Protein AF-A0A2M6WVH2-F1 (afdb_monomer_lite)

Sequence (152 aa):
MTQTLSILLSVHIIIGVIGIIASYATLLWLFKKNISVRLLKISSITAFVAYITAWITGGYYYVVYYGSNVKPIIKDGPNPWAHSIIMETKEHIFLFLPLLAFVILLTVWFKGNNLQENRPLRNALALVVLITLIISVFMALGGVIISGSARL

Foldseek 3Di:
DDPVLVVLVVLLLVLLVQLLVLLVQLLVLLPDLDHDLVSNLVSLVSNLVSLVSSCVSVVVSCVPPCPPPQLVLLCVFPHNVLCVPLVVVCVVLSVCLNVLSVVLNVCSVPCVVVSNVDVVSSVVSSVSSVVSSVSSVSNNVSVVVSVVSSVD

Radius of gyration: 17.39 Å; chains: 1; bounding box: 43×27×48 Å

Secondary structure (DSSP, 8-state):
--HHHHHHHHHHHHHHHHHHHHHHHHHHHHHSSS--HHHHHHHHHHHHHHHHHHHHHHHHHIIIIIIIIIHHHHHHSS-THIIIIIIHHHHHHTTHHHHHHHHHHHHHHHHGGGTTT-HHHHHHHHHHHHHHHHHHHHHHHHHHHHHHHTT-

Structure (mmCIF, N/CA/C/O backbone):
data_AF-A0A2M6WVH2-F1
#
_entry.id   AF-A0A2M6WVH2-F1
#
loop_
_atom_site.group_PDB
_atom_site.id
_atom_site.type_symbol
_atom_site.label_atom_id
_atom_site.label_alt_id
_atom_site.label_comp_id
_atom_site.label_asym_id
_atom_site.label_entity_id
_atom_site.label_seq_id
_atom_site.pdbx_PDB_ins_code
_atom_site.Cartn_x
_atom_site.Cartn_y
_atom_site.Cartn_z
_atom_site.occupancy
_atom_site.B_iso_or_equiv
_atom_site.auth_seq_id
_atom_site.auth_comp_id
_atom_site.auth_asym_id
_atom_site.auth_atom_id
_atom_site.pdbx_PDB_model_num
ATOM 1 N N . MET A 1 1 ? 12.074 5.940 -22.224 1.00 82.88 1 MET A N 1
ATOM 2 C CA . MET A 1 1 ? 10.867 6.210 -21.406 1.00 82.88 1 MET A CA 1
ATOM 3 C C . MET A 1 1 ? 10.341 7.606 -21.719 1.00 82.88 1 MET A C 1
ATOM 5 O O . MET A 1 1 ? 11.143 8.530 -21.754 1.00 82.88 1 MET A O 1
ATOM 9 N N . THR A 1 2 ? 9.040 7.769 -21.983 1.00 91.81 2 THR A N 1
ATOM 10 C CA . THR A 1 2 ? 8.435 9.099 -22.206 1.00 91.81 2 THR A CA 1
ATOM 11 C C . THR A 1 2 ? 8.327 9.876 -20.891 1.00 91.81 2 THR A C 1
ATOM 13 O O . THR A 1 2 ? 8.262 9.270 -19.822 1.00 91.81 2 THR A O 1
ATOM 16 N N . GLN A 1 3 ? 8.260 11.211 -20.951 1.00 93.75 3 GLN A N 1
ATOM 17 C CA . GLN A 1 3 ? 8.114 12.056 -19.756 1.00 93.75 3 GLN A CA 1
ATOM 18 C C . GLN A 1 3 ? 6.885 11.668 -18.918 1.00 93.75 3 GLN A C 1
ATOM 20 O O . GLN A 1 3 ? 6.978 11.566 -17.697 1.00 93.75 3 GLN A O 1
ATOM 25 N N . THR A 1 4 ? 5.755 11.377 -19.568 1.00 93.00 4 THR A N 1
ATOM 26 C CA . THR A 1 4 ? 4.524 10.937 -18.899 1.00 93.00 4 THR A CA 1
ATOM 27 C C . THR A 1 4 ? 4.725 9.639 -18.121 1.00 93.00 4 THR A C 1
ATOM 29 O O . THR A 1 4 ? 4.306 9.550 -16.971 1.00 93.00 4 THR A O 1
ATOM 32 N N . LEU A 1 5 ? 5.401 8.643 -18.705 1.00 93.19 5 LEU A N 1
ATOM 33 C CA . LEU A 1 5 ? 5.690 7.379 -18.019 1.00 93.19 5 LEU A CA 1
ATOM 34 C C . LEU A 1 5 ? 6.601 7.586 -16.805 1.00 93.19 5 LEU A C 1
ATOM 36 O O . LEU A 1 5 ? 6.361 6.978 -15.765 1.00 93.19 5 LEU A O 1
ATOM 40 N N . SER A 1 6 ? 7.595 8.472 -16.910 1.00 93.50 6 SER A N 1
ATOM 41 C CA . SER A 1 6 ? 8.452 8.841 -15.779 1.00 93.50 6 SER A CA 1
ATOM 42 C C . SER A 1 6 ? 7.641 9.444 -14.635 1.00 93.50 6 SER A C 1
ATOM 44 O O . SER A 1 6 ? 7.801 9.036 -13.489 1.00 93.50 6 SER A O 1
ATOM 46 N N . ILE A 1 7 ? 6.737 10.379 -14.948 1.00 95.00 7 ILE A N 1
ATOM 47 C CA . ILE A 1 7 ? 5.871 11.025 -13.955 1.00 95.00 7 ILE A CA 1
ATOM 48 C C . ILE A 1 7 ? 4.955 9.994 -13.294 1.00 95.00 7 ILE A C 1
ATOM 50 O O . ILE A 1 7 ? 4.867 9.961 -12.071 1.00 95.00 7 ILE A O 1
ATOM 54 N N . LEU A 1 8 ? 4.309 9.123 -14.075 1.00 94.62 8 LEU A N 1
ATOM 55 C CA . LEU A 1 8 ? 3.435 8.074 -13.540 1.00 94.62 8 LEU A CA 1
ATOM 56 C C . LEU A 1 8 ? 4.195 7.101 -12.633 1.00 94.62 8 LEU A C 1
ATOM 58 O O . LEU A 1 8 ? 3.679 6.724 -11.584 1.00 94.62 8 LEU A O 1
ATOM 62 N N . LEU A 1 9 ? 5.430 6.742 -12.990 1.00 94.75 9 LEU A N 1
ATOM 63 C CA . LEU A 1 9 ? 6.287 5.915 -12.145 1.00 94.75 9 LEU A CA 1
ATOM 64 C C . LEU A 1 9 ? 6.673 6.637 -10.844 1.00 94.75 9 LEU A C 1
ATOM 66 O O . LEU A 1 9 ? 6.630 6.038 -9.772 1.00 94.75 9 LEU A O 1
ATOM 70 N N . SER A 1 10 ? 7.012 7.927 -10.902 1.00 96.00 10 SER A N 1
ATOM 71 C CA . SER A 1 10 ? 7.280 8.723 -9.699 1.00 96.00 10 SER A CA 1
ATOM 72 C C . SER A 1 10 ? 6.048 8.822 -8.798 1.00 96.00 10 SER A C 1
ATOM 74 O O . SER A 1 10 ? 6.164 8.630 -7.588 1.00 96.00 10 SER A O 1
ATOM 76 N N . VAL A 1 11 ? 4.867 9.055 -9.381 1.00 96.75 11 VAL A N 1
ATOM 77 C CA . VAL A 1 11 ? 3.588 9.059 -8.659 1.00 96.75 11 VAL A CA 1
ATOM 78 C C . VAL A 1 11 ? 3.355 7.706 -7.996 1.00 96.75 11 VAL A C 1
ATOM 80 O O . VAL A 1 11 ? 3.101 7.686 -6.798 1.00 96.75 11 VAL A O 1
ATOM 83 N N . HIS A 1 12 ? 3.513 6.596 -8.724 1.00 96.50 12 HIS A N 1
ATOM 84 C CA . HIS A 1 12 ? 3.384 5.236 -8.193 1.00 96.50 12 HIS A CA 1
ATOM 85 C C . HIS A 1 12 ? 4.233 5.023 -6.931 1.00 96.50 12 HIS A C 1
ATOM 87 O O . HIS A 1 12 ? 3.731 4.539 -5.916 1.00 96.50 12 HIS A O 1
ATOM 93 N N . ILE A 1 13 ? 5.509 5.417 -6.978 1.00 96.62 13 ILE A N 1
ATOM 94 C CA . ILE A 1 13 ? 6.448 5.224 -5.868 1.00 96.62 13 ILE A CA 1
ATOM 95 C C . ILE A 1 13 ? 6.059 6.100 -4.673 1.00 96.62 13 ILE A C 1
ATOM 97 O O . ILE A 1 13 ? 5.892 5.593 -3.564 1.00 96.62 13 ILE A O 1
ATOM 101 N N . ILE A 1 14 ? 5.890 7.407 -4.890 1.00 98.06 14 ILE A N 1
ATOM 102 C CA . ILE A 1 14 ? 5.611 8.365 -3.811 1.00 98.06 14 ILE A CA 1
ATOM 103 C C . ILE A 1 14 ? 4.267 8.045 -3.151 1.00 98.06 14 ILE A C 1
ATOM 105 O O . ILE A 1 14 ? 4.177 7.980 -1.924 1.00 98.06 14 ILE A O 1
ATOM 109 N N . ILE A 1 15 ? 3.228 7.791 -3.950 1.00 98.00 15 ILE A N 1
ATOM 110 C CA . ILE A 1 15 ? 1.898 7.486 -3.426 1.00 98.00 15 ILE A CA 1
ATOM 111 C C . ILE A 1 15 ? 1.868 6.115 -2.740 1.00 98.00 15 ILE A C 1
ATOM 113 O O . ILE A 1 15 ? 1.214 5.965 -1.712 1.00 98.00 15 ILE A O 1
ATOM 117 N N . GLY A 1 16 ? 2.648 5.139 -3.215 1.00 97.88 16 GLY A N 1
ATOM 118 C CA . GLY A 1 16 ? 2.830 3.859 -2.532 1.00 97.88 16 GLY A CA 1
ATOM 119 C C . GLY A 1 16 ? 3.411 4.028 -1.124 1.00 97.88 16 GLY A C 1
ATOM 120 O O . GLY A 1 16 ? 2.889 3.449 -0.170 1.00 97.88 16 GLY A O 1
ATOM 121 N N . VAL A 1 17 ? 4.430 4.881 -0.968 1.00 98.44 17 VAL A N 1
ATOM 122 C CA . VAL A 1 17 ? 5.017 5.211 0.344 1.00 98.44 17 VAL A CA 1
ATOM 123 C C . VAL A 1 17 ? 4.010 5.926 1.247 1.00 98.44 17 VAL A C 1
ATOM 125 O O . VAL A 1 17 ? 3.901 5.586 2.426 1.00 98.44 17 VAL A O 1
ATOM 128 N N . ILE A 1 18 ? 3.215 6.855 0.707 1.00 98.69 18 ILE A N 1
ATOM 129 C CA . ILE A 1 18 ? 2.114 7.490 1.451 1.00 98.69 18 ILE A CA 1
ATOM 130 C C . ILE A 1 18 ? 1.121 6.432 1.955 1.00 98.69 18 ILE A C 1
ATOM 132 O O . ILE A 1 18 ? 0.712 6.481 3.115 1.00 98.69 18 ILE A O 1
ATOM 136 N N . GLY A 1 19 ? 0.787 5.438 1.126 1.00 98.62 19 GLY A N 1
ATOM 137 C CA . GLY A 1 19 ? -0.057 4.308 1.516 1.00 98.62 19 GLY A CA 1
ATOM 138 C C . GLY A 1 19 ? 0.521 3.512 2.689 1.00 98.62 19 GLY A C 1
ATOM 139 O O . GLY A 1 19 ? -0.193 3.242 3.653 1.00 98.62 19 GLY A O 1
ATOM 140 N N . ILE A 1 20 ? 1.824 3.205 2.662 1.00 98.75 20 ILE A N 1
ATOM 141 C CA . ILE A 1 20 ? 2.534 2.523 3.762 1.00 98.75 20 ILE A CA 1
ATOM 142 C C . ILE A 1 20 ? 2.431 3.331 5.063 1.00 98.75 20 ILE A C 1
ATOM 144 O O . ILE A 1 20 ? 2.045 2.788 6.100 1.00 98.75 20 ILE A O 1
ATOM 148 N N . ILE A 1 21 ? 2.730 4.633 5.010 1.00 98.81 21 ILE A N 1
ATOM 149 C CA . ILE A 1 21 ? 2.673 5.524 6.180 1.00 98.81 21 ILE A CA 1
ATOM 150 C C . ILE A 1 21 ? 1.247 5.587 6.741 1.00 98.81 21 ILE A C 1
ATOM 152 O O . ILE A 1 21 ? 1.050 5.513 7.954 1.00 98.81 21 ILE A O 1
ATOM 156 N N . ALA A 1 22 ? 0.242 5.683 5.873 1.00 98.75 22 ALA A N 1
ATOM 157 C CA . ALA A 1 22 ? -1.159 5.735 6.270 1.00 98.75 22 ALA A CA 1
ATOM 158 C C . ALA A 1 22 ? -1.657 4.407 6.877 1.00 98.75 22 ALA A C 1
ATOM 160 O O . ALA A 1 22 ? -2.373 4.420 7.882 1.00 98.75 22 ALA A O 1
ATOM 161 N N . SER A 1 23 ? -1.239 3.259 6.338 1.00 98.62 23 SER A N 1
ATOM 162 C CA . SER A 1 23 ? -1.520 1.936 6.918 1.00 98.62 23 SER A CA 1
ATOM 163 C C . SER A 1 23 ? -0.866 1.766 8.284 1.00 98.62 23 SER A C 1
ATOM 165 O O . SER A 1 23 ? -1.511 1.312 9.230 1.00 98.62 23 SER A O 1
ATOM 167 N N . TYR A 1 24 ? 0.386 2.204 8.425 1.00 98.69 24 TYR A N 1
ATOM 168 C CA . TYR A 1 24 ? 1.073 2.225 9.711 1.00 98.69 24 TYR A CA 1
ATOM 169 C C . TYR A 1 24 ? 0.354 3.128 10.722 1.00 98.69 24 TYR A C 1
ATOM 171 O O . TYR A 1 24 ? 0.093 2.710 11.849 1.00 98.69 24 TYR A O 1
ATOM 179 N N . ALA A 1 25 ? -0.062 4.330 10.314 1.00 98.56 25 ALA A N 1
ATOM 180 C CA . ALA A 1 25 ? -0.856 5.217 11.159 1.00 98.56 25 ALA A CA 1
ATOM 181 C C . ALA A 1 25 ? -2.185 4.567 11.580 1.00 98.56 25 ALA A C 1
ATOM 183 O O . ALA A 1 25 ? -2.548 4.632 12.754 1.00 98.56 25 ALA A O 1
ATOM 184 N N . THR A 1 26 ? -2.883 3.898 10.656 1.00 98.56 26 THR A N 1
ATOM 185 C CA . THR A 1 26 ? -4.120 3.151 10.946 1.00 98.56 26 THR A CA 1
ATOM 186 C C . THR A 1 26 ? -3.874 2.100 12.031 1.00 98.56 26 THR A C 1
ATOM 188 O O . THR A 1 26 ? -4.626 2.028 13.004 1.00 98.56 26 THR A O 1
ATOM 191 N N . LEU A 1 27 ? -2.783 1.337 11.914 1.00 98.44 27 LEU A N 1
ATOM 192 C CA . LEU A 1 27 ? -2.394 0.324 12.893 1.00 98.44 27 LEU A CA 1
ATOM 193 C C . LEU A 1 27 ? -2.120 0.937 14.273 1.00 98.44 27 LEU A C 1
ATOM 195 O O . LEU A 1 27 ? -2.629 0.449 15.282 1.00 98.44 27 LEU A O 1
ATOM 199 N N . LEU A 1 28 ? -1.374 2.044 14.324 1.00 98.12 28 LEU A N 1
ATOM 200 C CA . LEU A 1 28 ? -1.086 2.750 15.573 1.00 98.12 28 LEU A CA 1
ATOM 201 C C . LEU A 1 28 ? -2.361 3.231 16.271 1.00 98.12 28 LEU A C 1
ATOM 203 O O . LEU A 1 28 ? -2.477 3.105 17.490 1.00 98.12 28 LEU A O 1
ATOM 207 N N . TRP A 1 29 ? -3.330 3.765 15.523 1.00 97.75 29 TRP A N 1
ATOM 208 C CA . TRP A 1 29 ? -4.600 4.215 16.097 1.00 97.75 29 TRP A CA 1
ATOM 209 C C . TRP A 1 29 ? -5.424 3.068 16.689 1.00 97.75 29 TRP A C 1
ATOM 211 O O . TRP A 1 29 ? -6.092 3.286 17.699 1.00 97.75 29 TRP A O 1
ATOM 221 N N . LEU A 1 30 ? -5.346 1.859 16.122 1.00 97.25 30 LEU A N 1
ATOM 222 C CA . LEU A 1 30 ? -6.019 0.670 16.661 1.00 97.25 30 LEU A CA 1
ATOM 223 C C . LEU A 1 30 ? -5.402 0.176 17.977 1.00 97.25 30 LEU A C 1
ATOM 225 O O . LEU A 1 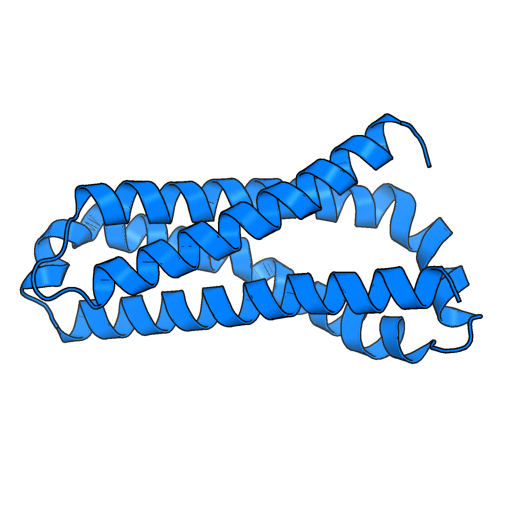30 ? -6.117 -0.395 18.800 1.00 97.25 30 LEU A O 1
ATOM 229 N N . PHE A 1 31 ? -4.107 0.416 18.205 1.00 96.00 31 PHE A N 1
ATOM 230 C CA . PHE A 1 31 ? -3.426 0.029 19.445 1.00 96.00 31 PHE A CA 1
ATOM 231 C C . PHE A 1 31 ? -3.538 1.059 20.575 1.00 96.00 31 PHE A C 1
ATOM 233 O O . PHE A 1 31 ? -3.192 0.754 21.719 1.00 96.00 31 PHE A O 1
ATOM 240 N N . LYS A 1 32 ? -4.045 2.269 20.309 1.00 95.12 32 LYS A N 1
ATOM 241 C CA . LYS A 1 32 ? -4.244 3.260 21.372 1.00 95.12 32 LYS A CA 1
ATOM 242 C C . LYS A 1 32 ? -5.350 2.835 22.338 1.00 95.12 32 LYS A C 1
ATOM 244 O O . LYS A 1 32 ? -6.381 2.298 21.941 1.00 95.12 32 LYS A O 1
ATOM 249 N N . LYS A 1 33 ? -5.159 3.166 23.624 1.00 91.38 33 LYS A N 1
ATOM 250 C CA . LYS A 1 33 ? -6.158 2.941 24.685 1.00 91.38 33 LYS A CA 1
ATOM 251 C C . LYS A 1 33 ? -7.494 3.617 24.365 1.00 91.38 33 LYS A C 1
ATOM 253 O O . LYS A 1 33 ? -8.532 2.998 24.559 1.00 91.38 33 LYS A O 1
ATOM 258 N N . ASN A 1 34 ? -7.444 4.854 23.872 1.00 92.81 34 ASN A N 1
ATOM 259 C CA . ASN A 1 34 ? -8.607 5.612 23.420 1.00 92.81 34 ASN A CA 1
ATOM 260 C C . ASN A 1 34 ? -8.515 5.778 21.905 1.00 92.81 34 ASN A C 1
ATOM 262 O O . ASN A 1 34 ? -7.651 6.504 21.402 1.00 92.81 34 ASN A O 1
ATOM 266 N N . ILE A 1 35 ? -9.383 5.078 21.184 1.00 93.06 35 ILE A N 1
ATOM 267 C CA . ILE A 1 35 ? -9.381 5.070 19.727 1.00 93.06 35 ILE A CA 1
ATOM 268 C C . ILE A 1 35 ? -10.019 6.357 19.205 1.00 93.06 35 ILE A C 1
ATOM 270 O O . ILE A 1 35 ? -11.171 6.671 19.496 1.00 93.06 35 ILE A O 1
ATOM 274 N N . SER A 1 36 ? -9.284 7.086 18.366 1.00 95.94 36 SER A N 1
ATOM 275 C CA . SER A 1 36 ? -9.842 8.214 17.621 1.00 95.94 36 SER A CA 1
ATOM 276 C C . SER A 1 36 ? -10.433 7.727 16.300 1.00 95.94 36 SER A C 1
ATOM 278 O O . SER A 1 36 ? -9.715 7.546 15.315 1.00 95.94 36 SER A O 1
ATOM 280 N N . VAL A 1 37 ? -11.756 7.539 16.261 1.00 95.69 37 VAL A N 1
ATOM 281 C CA . VAL A 1 37 ? -12.475 7.078 15.056 1.00 95.69 37 VAL A CA 1
ATOM 282 C C . VAL A 1 37 ? -12.252 8.022 13.872 1.00 95.69 37 VAL A C 1
ATOM 284 O O . VAL A 1 37 ? -12.074 7.570 12.744 1.00 95.69 37 VAL A O 1
ATOM 287 N N . ARG A 1 38 ? -12.191 9.338 14.115 1.00 97.31 38 ARG A N 1
ATOM 288 C CA . ARG A 1 38 ? -11.895 10.331 13.071 1.00 97.31 38 ARG A CA 1
ATOM 289 C C . ARG A 1 38 ? -10.530 10.084 12.430 1.00 97.31 38 ARG A C 1
ATOM 291 O O . ARG A 1 38 ? -10.425 10.087 11.208 1.00 97.31 38 ARG A O 1
ATOM 298 N N . LEU A 1 39 ? -9.493 9.865 13.238 1.00 97.88 39 LEU A N 1
ATOM 299 C CA . LEU A 1 39 ? -8.135 9.658 12.730 1.00 97.88 39 LEU A CA 1
ATOM 300 C C . LEU A 1 39 ? -7.975 8.281 12.080 1.00 97.88 39 LEU A C 1
ATOM 302 O O . LEU A 1 39 ? -7.280 8.179 11.072 1.00 97.88 39 LEU A O 1
ATOM 306 N N . LEU A 1 40 ? -8.686 7.256 12.564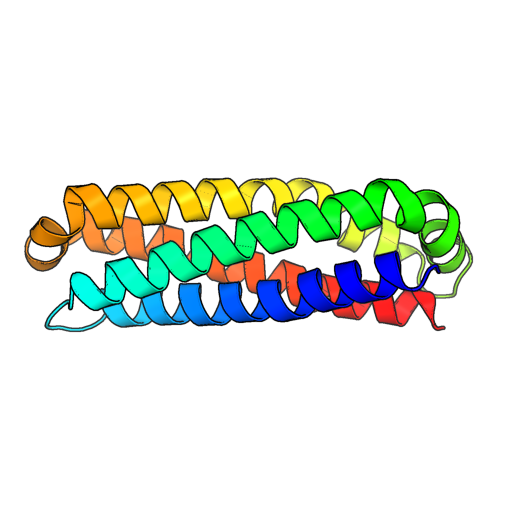 1.00 97.75 40 LEU A N 1
ATOM 307 C CA . LEU A 1 40 ? -8.805 5.975 11.862 1.00 97.75 40 LEU A CA 1
ATOM 308 C C . LEU A 1 40 ? -9.437 6.137 10.479 1.00 97.75 40 LEU A C 1
ATOM 310 O O . LEU A 1 40 ? -8.919 5.599 9.506 1.00 97.75 40 LEU A O 1
ATOM 314 N N . LYS A 1 41 ? -10.532 6.896 10.366 1.00 98.38 41 LYS A N 1
ATOM 315 C CA . LYS A 1 41 ? -11.185 7.160 9.076 1.00 98.38 41 LYS A CA 1
ATOM 316 C C . LYS A 1 41 ? -10.248 7.883 8.113 1.00 98.38 41 LYS A C 1
ATOM 318 O O . LYS A 1 41 ? -10.118 7.450 6.978 1.00 98.38 41 LYS A O 1
ATOM 323 N N . ILE A 1 42 ? -9.557 8.928 8.575 1.00 98.62 42 ILE A N 1
ATOM 324 C CA . ILE A 1 42 ? -8.607 9.696 7.752 1.00 98.62 42 ILE A CA 1
ATOM 325 C C . ILE A 1 42 ? -7.423 8.824 7.308 1.00 98.62 42 ILE A C 1
ATOM 327 O O . ILE A 1 42 ? -7.054 8.835 6.136 1.00 98.62 42 ILE A O 1
AT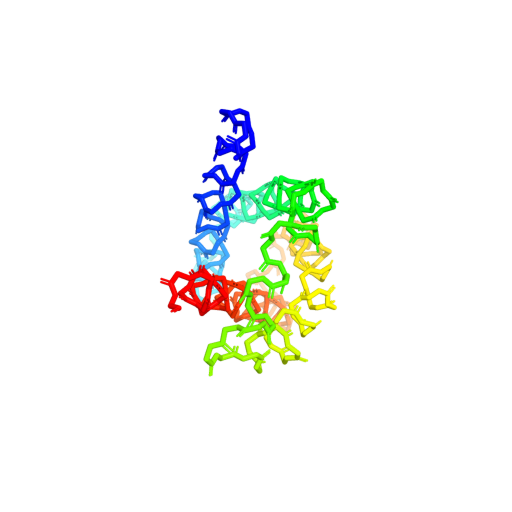OM 331 N N . SER A 1 43 ? -6.829 8.050 8.215 1.00 98.56 43 SER A N 1
ATOM 332 C CA . SER A 1 43 ? -5.687 7.192 7.872 1.00 98.56 43 SER A CA 1
ATOM 333 C C . SER A 1 43 ? -6.083 6.038 6.943 1.00 98.56 43 SER A C 1
ATOM 335 O O . SER A 1 43 ? -5.418 5.831 5.931 1.00 98.56 43 SER A O 1
ATOM 337 N N . SER A 1 44 ? -7.209 5.365 7.195 1.00 98.56 44 SER A N 1
ATOM 338 C CA . SER A 1 44 ? -7.695 4.274 6.334 1.00 98.56 44 SER A CA 1
ATOM 339 C C . SER A 1 44 ? -8.112 4.740 4.935 1.00 98.56 44 SER A C 1
ATOM 341 O O . SER A 1 44 ? -7.759 4.083 3.957 1.00 98.56 44 SER A O 1
ATOM 343 N N . ILE A 1 45 ? -8.795 5.888 4.798 1.00 98.69 45 ILE A N 1
ATOM 344 C CA . ILE A 1 45 ? -9.146 6.421 3.470 1.00 98.69 45 ILE A CA 1
ATOM 345 C C . ILE A 1 45 ? -7.904 6.872 2.701 1.00 98.69 45 ILE A C 1
ATOM 347 O O . ILE A 1 45 ? -7.805 6.617 1.504 1.00 98.69 45 ILE A O 1
ATOM 351 N N . THR A 1 46 ? -6.928 7.470 3.393 1.00 98.75 46 THR A N 1
ATOM 352 C CA . THR A 1 46 ? -5.649 7.857 2.782 1.00 98.75 46 THR A CA 1
ATOM 353 C C . THR A 1 46 ? -4.915 6.627 2.259 1.00 98.75 46 THR A C 1
ATOM 355 O O . THR A 1 46 ? -4.483 6.630 1.111 1.00 98.75 46 THR A O 1
ATOM 358 N N . ALA A 1 47 ? -4.830 5.556 3.057 1.00 98.69 47 ALA A N 1
ATOM 359 C CA . ALA A 1 47 ? -4.206 4.302 2.644 1.00 98.69 47 ALA A CA 1
ATOM 360 C C . ALA A 1 47 ? -4.904 3.696 1.417 1.00 98.69 47 ALA A C 1
ATOM 362 O O . ALA A 1 47 ? -4.242 3.346 0.443 1.00 98.69 47 ALA A O 1
ATOM 363 N N . PHE A 1 48 ? -6.239 3.628 1.425 1.00 98.75 48 PHE A N 1
ATOM 364 C CA . PHE A 1 48 ? -7.013 3.079 0.312 1.00 98.75 48 PHE A CA 1
ATOM 365 C C . PHE A 1 48 ? -6.811 3.860 -0.992 1.00 98.75 48 PHE A C 1
ATOM 367 O O . PHE A 1 48 ? -6.448 3.270 -2.010 1.00 98.75 48 PHE A O 1
ATOM 374 N N . VAL A 1 49 ? -6.989 5.185 -0.959 1.00 98.69 49 VAL A N 1
ATOM 375 C CA . VAL A 1 49 ? -6.810 6.041 -2.143 1.00 98.69 49 VAL A CA 1
ATOM 376 C C . VAL A 1 49 ? -5.375 5.953 -2.656 1.00 98.69 49 VAL A C 1
ATOM 378 O O . VAL A 1 49 ? -5.153 5.852 -3.865 1.00 98.69 49 VAL A O 1
ATOM 381 N N . ALA A 1 50 ? -4.400 5.936 -1.747 1.00 98.62 50 ALA A N 1
ATOM 382 C CA . ALA A 1 50 ? -2.997 5.828 -2.102 1.00 98.62 50 ALA A CA 1
ATOM 383 C C . ALA A 1 50 ? -2.674 4.496 -2.794 1.00 98.62 50 ALA A C 1
ATOM 385 O O . ALA A 1 50 ? -2.063 4.498 -3.862 1.00 98.62 50 ALA A O 1
ATOM 386 N N . TYR A 1 51 ? -3.131 3.365 -2.247 1.00 98.50 51 TYR A N 1
ATOM 387 C CA . TYR A 1 51 ? -2.892 2.056 -2.856 1.00 98.50 51 TYR A CA 1
ATOM 388 C C . TYR A 1 51 ? -3.630 1.865 -4.178 1.00 98.50 51 TYR A C 1
ATOM 390 O O . TYR A 1 51 ? -3.036 1.313 -5.096 1.00 98.50 51 TYR A O 1
ATOM 398 N N . ILE A 1 52 ? -4.866 2.354 -4.327 1.00 98.25 52 ILE A N 1
ATOM 399 C CA . ILE A 1 52 ? -5.568 2.345 -5.623 1.00 98.25 52 ILE A CA 1
ATOM 400 C C . ILE A 1 52 ? -4.787 3.160 -6.658 1.00 98.25 52 ILE A C 1
ATOM 402 O O . ILE A 1 52 ? -4.546 2.691 -7.768 1.00 98.25 52 ILE A O 1
ATOM 406 N N . THR A 1 53 ? -4.334 4.359 -6.289 1.00 98.06 53 THR A N 1
ATOM 407 C CA . THR A 1 53 ? -3.579 5.232 -7.198 1.00 98.06 53 THR A CA 1
ATOM 408 C C . THR A 1 53 ? -2.240 4.605 -7.586 1.00 98.06 53 THR A C 1
ATOM 410 O O . THR A 1 53 ? -1.879 4.598 -8.765 1.00 98.06 53 THR A O 1
ATOM 413 N N . ALA A 1 54 ? -1.518 4.022 -6.622 1.00 97.50 54 ALA A N 1
ATOM 414 C CA . ALA A 1 54 ? -0.289 3.278 -6.884 1.00 97.50 54 ALA A CA 1
ATOM 415 C C . ALA A 1 54 ? -0.561 2.077 -7.797 1.00 97.50 54 ALA A C 1
ATOM 417 O O . ALA A 1 54 ? 0.190 1.838 -8.737 1.00 97.50 54 ALA A O 1
ATOM 418 N N . TRP A 1 55 ? -1.638 1.338 -7.546 1.00 96.31 55 TRP A 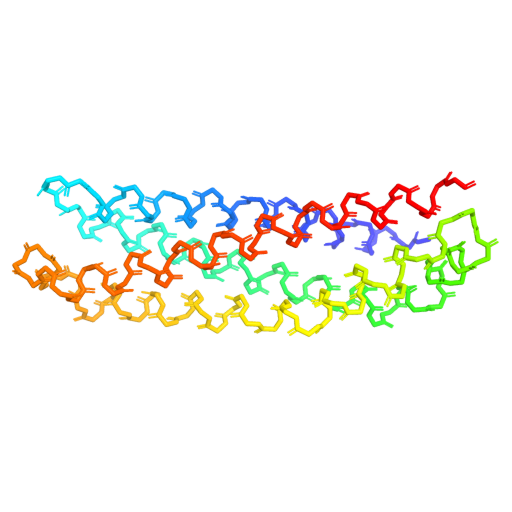N 1
ATOM 419 C CA . TRP A 1 55 ? -2.007 0.154 -8.313 1.00 96.31 55 TRP A CA 1
ATOM 420 C C . TRP A 1 55 ? -2.297 0.495 -9.778 1.00 96.31 55 TRP A C 1
ATOM 422 O O . TRP A 1 55 ? -1.728 -0.132 -10.668 1.00 96.31 55 TRP A O 1
ATOM 432 N N . ILE A 1 56 ? -3.082 1.545 -10.038 1.00 96.81 56 ILE A N 1
ATOM 433 C CA . ILE A 1 56 ? -3.404 1.995 -11.402 1.00 96.81 56 ILE A CA 1
ATOM 434 C C . ILE A 1 56 ? -2.147 2.486 -12.128 1.00 96.81 56 ILE A C 1
ATOM 436 O O . ILE A 1 56 ? -1.860 2.053 -13.243 1.00 96.81 56 ILE A O 1
ATOM 440 N N . THR A 1 57 ? -1.377 3.382 -11.505 1.00 96.69 57 THR A N 1
ATOM 441 C CA . THR A 1 57 ? -0.199 3.988 -12.154 1.00 96.69 57 THR A CA 1
ATOM 442 C C . THR A 1 57 ? 0.928 2.974 -12.373 1.00 96.69 57 THR A C 1
ATOM 444 O O . THR A 1 57 ? 1.541 2.957 -13.441 1.00 96.69 57 THR A O 1
ATOM 447 N N . GLY A 1 58 ? 1.150 2.075 -11.411 1.00 94.62 58 GLY A N 1
ATOM 448 C CA . GLY A 1 58 ? 2.109 0.975 -11.517 1.00 94.62 58 GLY A CA 1
ATOM 449 C C . GLY A 1 58 ? 1.686 -0.083 -12.532 1.00 94.62 58 GLY A C 1
ATOM 450 O O . GLY A 1 58 ? 2.507 -0.505 -13.342 1.00 94.62 58 GLY A O 1
ATOM 451 N N . GLY A 1 59 ? 0.406 -0.466 -12.544 1.00 93.88 59 GLY A N 1
ATOM 452 C CA . GLY A 1 59 ? -0.149 -1.408 -13.518 1.00 93.88 59 GLY A CA 1
ATOM 453 C C . GLY A 1 59 ? -0.062 -0.881 -14.950 1.00 93.88 59 GLY A C 1
ATOM 454 O O . GLY A 1 59 ? 0.368 -1.601 -15.848 1.00 93.88 59 GLY A O 1
ATOM 455 N N . TYR A 1 60 ? -0.367 0.401 -15.165 1.00 95.56 60 TYR A N 1
ATOM 456 C CA . TYR A 1 60 ? -0.200 1.034 -16.474 1.00 95.56 60 TYR A CA 1
ATOM 457 C C . TYR A 1 60 ? 1.265 1.024 -16.934 1.00 95.56 60 TYR A C 1
ATOM 459 O O . TYR A 1 60 ? 1.561 0.609 -18.054 1.00 95.56 60 TYR A O 1
ATOM 467 N N . TYR A 1 61 ? 2.197 1.422 -16.058 1.00 95.12 61 TYR A N 1
ATOM 468 C CA . TYR A 1 61 ? 3.632 1.353 -16.351 1.00 95.12 61 TYR A CA 1
ATOM 469 C C . TYR A 1 61 ? 4.083 -0.079 -16.678 1.00 95.12 61 TYR A C 1
ATOM 471 O O . TYR A 1 61 ? 4.866 -0.294 -17.609 1.00 95.12 61 TYR A O 1
ATOM 479 N N . TYR A 1 62 ? 3.567 -1.058 -15.932 1.00 93.44 62 TYR A N 1
ATOM 480 C CA . TYR A 1 62 ? 3.883 -2.466 -16.117 1.00 93.44 62 TYR A CA 1
ATOM 481 C C . TYR A 1 62 ? 3.486 -2.962 -17.515 1.00 93.44 62 TYR A C 1
ATOM 483 O O . TYR A 1 62 ? 4.319 -3.499 -18.246 1.00 93.44 62 TYR A O 1
ATOM 491 N N . VAL A 1 63 ? 2.236 -2.713 -17.912 1.00 94.38 63 VAL A N 1
ATOM 492 C CA . VAL A 1 63 ? 1.692 -3.164 -19.200 1.00 94.38 63 VAL A CA 1
ATOM 493 C C . VAL A 1 63 ? 2.360 -2.454 -20.378 1.00 94.38 63 VAL A C 1
ATOM 495 O O . VAL A 1 63 ? 2.689 -3.093 -21.373 1.00 94.38 63 VAL A O 1
ATOM 498 N N . VAL A 1 64 ? 2.576 -1.139 -20.280 1.00 95.38 64 VAL A N 1
ATOM 499 C CA . VAL A 1 64 ? 3.006 -0.322 -21.428 1.00 95.38 64 VAL A CA 1
ATOM 500 C C . VAL A 1 64 ? 4.522 -0.309 -21.623 1.00 95.38 64 VAL A C 1
ATOM 502 O O . VAL A 1 64 ? 4.990 -0.159 -22.750 1.00 95.38 64 VAL A O 1
ATOM 505 N N . TYR A 1 65 ? 5.310 -0.423 -20.550 1.00 94.50 65 TYR A N 1
ATOM 506 C CA . TYR A 1 65 ? 6.759 -0.216 -20.627 1.00 94.50 65 TYR A CA 1
ATOM 507 C C . TYR A 1 65 ? 7.579 -1.369 -20.057 1.00 94.50 65 TYR A C 1
ATOM 509 O O . TYR A 1 65 ? 8.567 -1.770 -20.677 1.00 94.50 65 TYR A O 1
ATOM 517 N N . TYR A 1 66 ? 7.202 -1.896 -18.890 1.00 94.12 66 TYR A N 1
ATOM 518 C CA . TYR A 1 66 ? 8.039 -2.844 -18.155 1.00 94.12 66 TYR A CA 1
ATOM 519 C C . TYR A 1 66 ? 8.329 -4.122 -18.955 1.00 94.12 66 TYR A C 1
ATOM 521 O O . TYR A 1 66 ? 9.492 -4.512 -19.083 1.00 94.12 66 TYR A O 1
ATOM 529 N N . GLY A 1 67 ? 7.294 -4.751 -19.521 1.00 92.75 67 GLY A N 1
ATOM 530 C CA . GLY A 1 67 ? 7.413 -6.057 -20.175 1.00 92.75 67 GLY A CA 1
ATOM 531 C C . GLY A 1 67 ? 8.357 -6.080 -21.380 1.00 92.75 67 GLY A C 1
ATOM 532 O O . GLY A 1 67 ? 9.108 -7.037 -21.544 1.00 92.75 67 GLY A O 1
ATOM 533 N N . SER A 1 68 ? 8.359 -5.025 -22.194 1.00 93.25 68 SER A N 1
ATOM 534 C CA . SER A 1 68 ? 9.182 -4.949 -23.406 1.00 93.25 68 SER A CA 1
ATOM 535 C C . SER A 1 68 ? 10.541 -4.290 -23.185 1.00 93.25 68 SER A C 1
ATOM 537 O O . SER A 1 68 ? 11.479 -4.604 -23.906 1.00 93.25 68 SER A O 1
ATOM 539 N N . ASN A 1 69 ? 10.662 -3.371 -22.220 1.00 93.62 69 ASN A N 1
ATOM 540 C CA . ASN A 1 69 ? 11.870 -2.551 -22.072 1.00 93.62 69 ASN A CA 1
ATOM 541 C C . ASN A 1 69 ? 12.705 -2.898 -20.837 1.00 93.62 69 ASN A C 1
ATOM 543 O O . ASN A 1 69 ? 13.915 -2.729 -20.873 1.00 93.62 69 ASN A O 1
ATOM 547 N N . VAL A 1 70 ? 12.090 -3.334 -19.734 1.00 93.19 70 VAL A N 1
ATOM 548 C CA . VAL A 1 70 ? 12.796 -3.544 -18.453 1.00 93.19 70 VAL A CA 1
ATOM 549 C C . VAL A 1 70 ? 13.028 -5.028 -18.185 1.00 93.19 70 VAL A C 1
ATOM 551 O O . VAL A 1 70 ? 14.112 -5.423 -17.765 1.00 93.19 70 VAL A O 1
ATOM 554 N N . LYS A 1 71 ? 12.023 -5.866 -18.456 1.00 93.44 71 LYS A N 1
ATOM 555 C CA . LYS A 1 71 ? 12.098 -7.315 -18.242 1.00 93.44 71 LYS A CA 1
ATOM 556 C C . LYS A 1 71 ? 13.265 -7.987 -18.990 1.00 93.44 71 LYS A C 1
ATOM 558 O O . LYS A 1 71 ? 13.944 -8.775 -18.334 1.00 93.44 71 LYS A O 1
ATOM 563 N N . PRO A 1 72 ? 13.541 -7.704 -20.283 1.00 95.19 72 PRO A N 1
ATOM 564 C CA . PRO A 1 72 ? 14.678 -8.314 -20.979 1.00 95.19 72 PRO A CA 1
ATOM 565 C C . PRO A 1 72 ? 16.016 -7.946 -20.335 1.00 95.19 72 PRO A C 1
ATOM 567 O O . PRO A 1 72 ? 16.803 -8.832 -20.039 1.00 95.19 72 PRO A O 1
ATOM 570 N N . ILE A 1 73 ? 16.206 -6.667 -19.983 1.00 94.12 73 ILE A N 1
ATOM 571 C CA . ILE A 1 73 ? 17.431 -6.177 -19.328 1.00 94.12 73 ILE A CA 1
ATOM 572 C C . ILE A 1 73 ? 17.719 -6.959 -18.043 1.00 94.12 73 ILE A C 1
ATOM 574 O O . ILE A 1 73 ? 18.836 -7.412 -17.832 1.00 94.12 73 ILE A O 1
ATOM 578 N N . ILE A 1 74 ? 16.708 -7.163 -17.194 1.00 93.81 74 ILE A N 1
ATOM 579 C CA . ILE A 1 74 ? 16.892 -7.912 -15.942 1.00 93.81 74 ILE A CA 1
ATOM 580 C C . ILE A 1 74 ? 17.207 -9.388 -16.217 1.00 93.81 74 ILE A C 1
ATOM 582 O O . ILE A 1 74 ? 18.016 -9.978 -15.505 1.00 93.81 74 ILE A O 1
ATOM 586 N N . LYS A 1 75 ? 16.548 -9.998 -17.210 1.00 93.75 75 LYS A N 1
ATOM 587 C CA . LYS A 1 75 ? 16.731 -11.418 -17.544 1.00 93.75 75 LYS A CA 1
ATOM 588 C C . LYS A 1 75 ? 18.087 -11.719 -18.180 1.00 93.75 75 LYS A C 1
ATOM 590 O O . LYS A 1 75 ? 18.624 -12.790 -17.920 1.00 93.75 75 LYS A O 1
ATOM 595 N N . ASP A 1 76 ? 18.612 -10.795 -18.973 1.00 93.19 76 ASP A N 1
ATOM 596 C CA . ASP A 1 76 ? 19.915 -10.933 -19.630 1.00 93.19 76 ASP A CA 1
ATOM 597 C C . ASP A 1 76 ? 21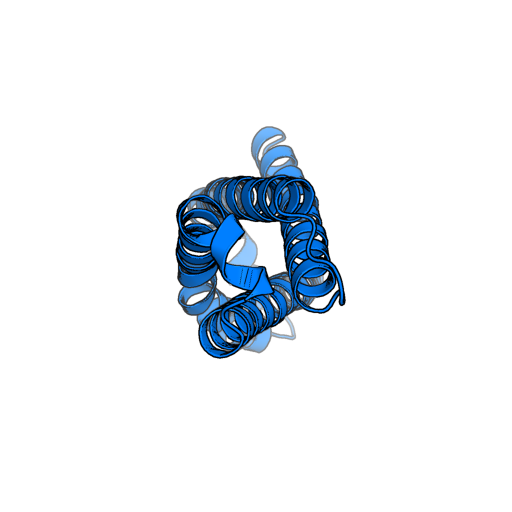.061 -10.397 -18.750 1.00 93.19 76 ASP A C 1
ATOM 599 O O . ASP A 1 76 ? 22.235 -10.636 -19.027 1.00 93.19 76 ASP A O 1
ATOM 603 N N . GLY A 1 77 ? 20.718 -9.673 -17.682 1.00 91.12 77 GLY A N 1
ATOM 604 C CA . GLY A 1 77 ? 21.650 -9.111 -16.714 1.00 91.12 77 GLY A CA 1
ATOM 605 C C . GLY A 1 77 ? 22.158 -10.118 -15.672 1.00 91.12 77 GLY A C 1
ATOM 606 O O . GLY A 1 77 ? 21.780 -11.290 -15.659 1.00 91.12 77 GLY A O 1
ATOM 607 N N . PRO A 1 78 ? 22.996 -9.664 -14.723 1.00 92.12 78 PRO A N 1
ATOM 608 C CA . PRO A 1 78 ? 23.664 -10.532 -13.747 1.00 92.12 78 PRO A CA 1
ATOM 609 C C . PRO A 1 78 ? 22.723 -11.131 -12.688 1.00 92.12 78 PRO A C 1
ATOM 611 O O . PRO A 1 78 ? 23.104 -12.056 -11.975 1.00 92.12 78 PRO A O 1
ATOM 614 N N . ASN A 1 79 ? 21.500 -10.604 -12.554 1.00 93.88 79 ASN A N 1
ATOM 615 C CA . ASN A 1 79 ? 20.538 -10.989 -11.517 1.00 93.88 79 ASN A CA 1
ATOM 616 C C . ASN A 1 79 ? 19.155 -11.364 -12.097 1.00 93.88 79 ASN A C 1
ATOM 618 O O . ASN A 1 79 ? 18.148 -10.755 -11.719 1.00 93.88 79 ASN A O 1
ATOM 622 N N . PRO A 1 80 ? 19.056 -12.393 -12.960 1.00 94.31 80 PRO A N 1
ATOM 623 C CA . PRO A 1 80 ? 17.795 -12.773 -13.610 1.00 94.31 80 PRO A CA 1
ATOM 624 C C . PRO A 1 80 ? 16.728 -13.259 -12.619 1.00 94.31 80 PRO A C 1
ATOM 626 O O . PRO A 1 80 ? 15.523 -13.109 -12.854 1.00 94.31 80 PRO A O 1
ATOM 629 N N . TRP A 1 81 ? 17.169 -13.782 -11.470 1.00 95.06 81 TRP A N 1
ATOM 630 C CA . TRP A 1 81 ? 16.307 -14.237 -10.379 1.00 95.06 81 TRP A CA 1
ATOM 631 C C . TRP A 1 81 ? 15.403 -13.123 -9.828 1.00 95.06 81 TRP A C 1
ATOM 633 O O . TRP A 1 81 ? 14.310 -13.399 -9.328 1.00 95.06 81 TRP A O 1
ATOM 643 N N . ALA A 1 82 ? 15.821 -11.856 -9.943 1.00 94.81 82 ALA A N 1
ATOM 644 C CA . ALA A 1 82 ? 15.033 -10.717 -9.484 1.00 94.81 82 ALA A CA 1
ATOM 645 C C . ALA A 1 82 ? 13.708 -10.608 -10.249 1.00 94.81 82 ALA A C 1
ATOM 647 O O . ALA A 1 82 ? 12.677 -10.269 -9.667 1.00 94.81 82 ALA A O 1
ATOM 648 N N . HIS A 1 83 ? 13.701 -10.952 -11.539 1.00 94.38 83 HIS A N 1
ATOM 649 C CA . HIS A 1 83 ? 12.452 -11.061 -12.279 1.00 94.38 83 HIS A CA 1
ATOM 650 C C . HIS A 1 83 ? 11.729 -12.374 -11.953 1.00 94.38 83 HIS A C 1
ATOM 652 O O . HIS A 1 83 ? 10.568 -12.348 -11.559 1.00 94.38 83 HIS A O 1
ATOM 658 N N . SER A 1 84 ? 12.404 -13.522 -12.066 1.00 93.19 84 SER A N 1
ATOM 659 C CA . SER A 1 84 ? 11.724 -14.823 -11.954 1.00 93.19 84 SER A CA 1
ATOM 660 C C . SER A 1 84 ? 11.114 -15.106 -10.576 1.00 93.19 84 SER A C 1
ATOM 662 O O . SER A 1 84 ? 10.212 -15.928 -10.482 1.00 93.19 84 SER A O 1
ATOM 664 N N . ILE A 1 85 ? 11.607 -14.460 -9.513 1.00 94.50 85 ILE A N 1
ATOM 665 C CA . ILE A 1 85 ? 11.102 -14.639 -8.147 1.00 94.50 85 ILE A CA 1
ATOM 666 C C . ILE A 1 85 ? 10.379 -13.379 -7.670 1.00 94.50 85 ILE A C 1
ATOM 668 O O . ILE A 1 85 ? 9.187 -13.434 -7.372 1.00 94.50 85 ILE A O 1
ATOM 672 N N . ILE A 1 86 ? 11.078 -12.239 -7.570 1.00 96.75 86 ILE A N 1
ATOM 673 C CA . ILE A 1 86 ? 10.524 -11.047 -6.906 1.00 96.75 86 ILE A CA 1
ATOM 674 C C . ILE A 1 86 ? 9.417 -10.407 -7.743 1.00 96.75 86 ILE A C 1
ATOM 676 O O . ILE A 1 86 ? 8.360 -10.109 -7.192 1.00 96.75 86 ILE A O 1
ATOM 680 N N . MET A 1 87 ? 9.620 -10.202 -9.047 1.00 95.19 87 MET A N 1
ATOM 681 C CA . MET A 1 87 ? 8.556 -9.653 -9.902 1.00 95.19 87 MET A CA 1
ATOM 682 C C . MET A 1 87 ? 7.360 -10.579 -9.986 1.00 95.19 87 MET A C 1
ATOM 684 O O . MET A 1 87 ? 6.257 -10.125 -9.708 1.00 95.19 87 MET A O 1
ATOM 688 N N . GLU A 1 88 ? 7.584 -11.856 -10.292 1.00 93.62 88 GLU A N 1
ATOM 689 C CA . GLU A 1 88 ? 6.500 -12.833 -10.427 1.00 93.62 88 GLU A CA 1
ATOM 690 C C . GLU A 1 88 ? 5.657 -12.901 -9.141 1.00 93.62 88 GLU A C 1
ATOM 692 O O . GLU A 1 88 ? 4.432 -12.790 -9.157 1.00 93.62 88 GLU A O 1
ATOM 697 N N . THR A 1 89 ? 6.317 -12.948 -7.979 1.00 95.06 89 THR A N 1
ATOM 698 C CA . THR A 1 89 ? 5.630 -12.922 -6.680 1.00 95.06 89 THR A CA 1
ATOM 699 C C . THR A 1 89 ? 4.855 -11.618 -6.481 1.00 95.06 89 THR A C 1
ATOM 701 O O . THR A 1 89 ? 3.714 -11.626 -6.009 1.00 95.06 89 THR A O 1
ATOM 704 N N . LYS A 1 90 ? 5.453 -10.475 -6.835 1.00 94.19 90 LYS A N 1
ATOM 705 C CA . LYS A 1 90 ? 4.783 -9.178 -6.723 1.00 94.19 90 LYS A CA 1
ATOM 706 C C . LYS A 1 90 ? 3.547 -9.099 -7.603 1.00 94.19 90 LYS A C 1
ATOM 708 O O . LYS A 1 90 ? 2.551 -8.569 -7.131 1.00 94.19 90 LYS A O 1
ATOM 713 N N . GLU A 1 91 ? 3.579 -9.640 -8.814 1.00 90.19 91 GLU A N 1
ATOM 714 C CA . GLU A 1 91 ? 2.450 -9.640 -9.752 1.00 90.19 91 GLU A CA 1
ATOM 715 C C . GLU A 1 91 ? 1.229 -10.410 -9.228 1.00 90.19 91 GLU A C 1
ATOM 717 O O . GLU A 1 91 ? 0.094 -10.060 -9.539 1.00 90.19 91 GLU A O 1
ATOM 722 N N . HIS A 1 92 ? 1.412 -11.389 -8.344 1.00 90.56 92 HIS A N 1
ATOM 723 C CA . HIS A 1 92 ? 0.277 -12.043 -7.690 1.00 90.56 92 HIS A CA 1
ATOM 724 C C . HIS A 1 92 ? -0.156 -11.333 -6.407 1.00 90.56 92 HIS A C 1
ATOM 726 O O . HIS A 1 92 ? -1.349 -11.177 -6.146 1.00 90.56 92 HIS A O 1
ATOM 732 N N . ILE A 1 93 ? 0.799 -10.867 -5.600 1.00 92.25 93 ILE A N 1
ATOM 733 C CA . ILE A 1 93 ? 0.494 -10.307 -4.280 1.00 92.25 93 ILE A CA 1
ATOM 734 C C . ILE A 1 93 ? -0.031 -8.861 -4.368 1.00 92.25 93 ILE A C 1
ATOM 736 O O . ILE A 1 93 ? -0.855 -8.449 -3.548 1.00 92.25 93 ILE A O 1
ATOM 740 N N . PHE A 1 94 ? 0.394 -8.072 -5.360 1.00 87.94 94 PHE A N 1
ATOM 741 C CA . PHE A 1 94 ? 0.023 -6.653 -5.438 1.00 87.94 94 PHE A CA 1
ATOM 742 C C . PHE A 1 94 ? -1.485 -6.426 -5.623 1.00 87.94 94 PHE A C 1
ATOM 744 O O . PHE A 1 94 ? -1.996 -5.388 -5.199 1.00 87.94 94 PHE A O 1
ATOM 751 N N . LEU A 1 95 ? -2.203 -7.397 -6.202 1.00 90.44 95 LEU A N 1
ATOM 752 C CA . LEU A 1 95 ? -3.654 -7.347 -6.416 1.00 90.44 95 LEU A CA 1
ATOM 753 C C . LEU A 1 95 ? -4.446 -7.304 -5.102 1.00 90.44 95 LEU A C 1
ATOM 755 O O . LEU A 1 95 ? -5.548 -6.760 -5.059 1.00 90.44 95 LEU A O 1
ATOM 759 N N . PHE A 1 96 ? -3.884 -7.837 -4.014 1.00 94.38 96 PHE A N 1
ATOM 760 C CA . PHE A 1 96 ? -4.562 -7.872 -2.722 1.00 94.38 96 PHE A CA 1
ATOM 761 C C . PHE A 1 96 ? -4.536 -6.523 -1.998 1.00 94.38 96 PHE A C 1
ATOM 763 O O . PHE A 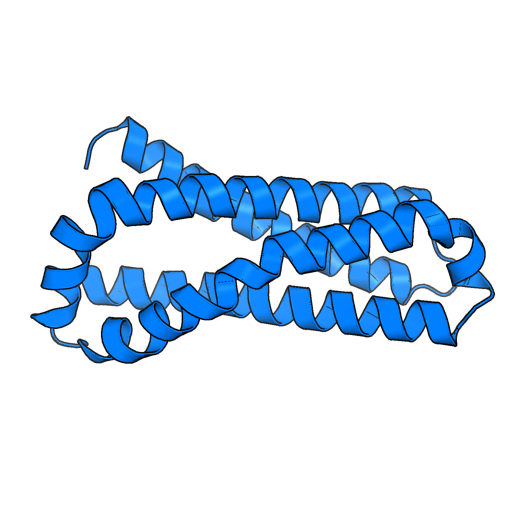1 96 ? -5.426 -6.265 -1.192 1.00 94.38 96 PHE A O 1
ATOM 770 N N . LEU A 1 97 ? -3.564 -5.642 -2.270 1.00 95.44 97 LEU A N 1
ATOM 771 C CA . LEU A 1 97 ? -3.411 -4.386 -1.523 1.00 95.44 97 LEU A CA 1
ATOM 772 C C . LEU A 1 97 ? -4.643 -3.471 -1.606 1.00 95.44 97 LEU A C 1
ATOM 774 O O . LEU A 1 97 ? -5.138 -3.072 -0.548 1.00 95.44 97 LEU A O 1
ATOM 778 N N . PRO A 1 98 ? -5.190 -3.157 -2.799 1.00 96.00 98 PRO A N 1
ATOM 779 C CA . PRO A 1 98 ? -6.391 -2.335 -2.883 1.00 96.00 98 PRO A CA 1
ATOM 780 C C . PRO A 1 98 ? -7.606 -2.990 -2.222 1.00 96.00 98 PRO A C 1
ATOM 782 O O . PRO A 1 98 ? -8.384 -2.305 -1.559 1.00 96.00 98 PRO A O 1
ATOM 785 N N . LEU A 1 99 ? -7.748 -4.313 -2.355 1.00 97.38 99 LEU A N 1
ATOM 786 C CA . LEU A 1 99 ? -8.868 -5.062 -1.787 1.00 97.38 99 LEU A CA 1
ATOM 787 C C . LEU A 1 99 ? -8.822 -5.073 -0.254 1.00 97.38 99 LEU A C 1
ATOM 789 O O . LEU A 1 99 ? -9.819 -4.771 0.399 1.00 97.38 99 LEU A O 1
ATOM 793 N N . LEU A 1 100 ? -7.663 -5.372 0.333 1.00 98.31 100 LEU A N 1
ATOM 794 C CA . LEU A 1 100 ? -7.480 -5.366 1.783 1.00 98.31 100 LEU A CA 1
ATOM 795 C C . LEU A 1 100 ? -7.669 -3.959 2.359 1.00 98.31 100 LEU A C 1
ATOM 797 O O . LEU A 1 100 ? -8.376 -3.789 3.352 1.00 98.31 100 LEU A O 1
ATOM 801 N N . ALA A 1 101 ? -7.108 -2.938 1.706 1.00 98.44 101 ALA A N 1
ATOM 802 C CA . ALA A 1 101 ? -7.296 -1.549 2.111 1.00 98.44 101 ALA A CA 1
ATOM 803 C C . ALA A 1 101 ? -8.765 -1.112 2.032 1.00 98.44 101 ALA A C 1
ATOM 805 O O . ALA A 1 101 ? -9.233 -0.373 2.899 1.00 98.44 101 ALA A O 1
ATOM 806 N N . PHE A 1 102 ? -9.515 -1.615 1.049 1.00 98.56 102 PHE A N 1
ATOM 807 C CA . PHE A 1 102 ? -10.953 -1.391 0.953 1.00 98.56 102 PHE A CA 1
ATOM 808 C C . PHE A 1 102 ? -11.712 -2.044 2.113 1.00 98.56 102 PHE A C 1
ATOM 810 O O . PHE A 1 102 ? -12.517 -1.383 2.765 1.00 98.56 102 PHE A O 1
ATOM 817 N N . VAL A 1 103 ? -11.411 -3.305 2.443 1.00 98.44 103 VAL A N 1
ATOM 818 C CA . VAL A 1 103 ? -12.012 -4.003 3.596 1.00 98.44 103 VAL A CA 1
ATOM 819 C C . VAL A 1 103 ? -11.728 -3.259 4.904 1.00 98.44 103 VAL A C 1
ATOM 821 O O . VAL A 1 103 ? -12.636 -3.072 5.720 1.00 98.44 103 VAL A O 1
ATOM 824 N N . ILE A 1 104 ? -10.493 -2.784 5.095 1.00 98.62 104 ILE A N 1
ATOM 825 C CA . ILE A 1 104 ? -10.103 -1.964 6.249 1.00 98.62 104 ILE A CA 1
ATOM 826 C C . ILE A 1 104 ? -10.938 -0.682 6.291 1.00 98.62 104 ILE A C 1
ATOM 828 O O . ILE A 1 104 ? -11.542 -0.386 7.324 1.00 98.62 104 ILE A O 1
ATOM 832 N N . LEU A 1 105 ? -11.009 0.051 5.175 1.00 98.69 105 LEU A N 1
ATOM 833 C CA . LEU A 1 105 ? -11.776 1.289 5.067 1.00 98.69 105 LEU A CA 1
ATOM 834 C C . LEU A 1 105 ? -13.247 1.067 5.427 1.00 98.69 105 LEU A C 1
ATOM 836 O O . LEU A 1 105 ? -13.765 1.766 6.296 1.00 98.69 105 LEU A O 1
ATOM 840 N N . LEU A 1 106 ? -13.911 0.080 4.819 1.00 98.44 106 LEU A N 1
ATOM 841 C CA . LEU A 1 106 ? -15.321 -0.209 5.092 1.00 98.44 106 LEU A CA 1
ATOM 842 C C . LEU A 1 106 ? -15.543 -0.592 6.558 1.00 98.44 106 LEU A C 1
ATOM 844 O O . LEU A 1 106 ? -16.471 -0.092 7.197 1.00 98.44 106 LEU A O 1
ATOM 848 N N . THR A 1 107 ? -14.668 -1.427 7.122 1.00 98.25 107 THR A N 1
ATOM 849 C CA . THR A 1 107 ? -14.769 -1.842 8.528 1.00 98.25 107 THR A CA 1
ATOM 850 C C . THR A 1 107 ? -14.631 -0.643 9.463 1.00 98.25 107 THR A C 1
ATOM 852 O O . THR A 1 107 ? -15.452 -0.459 10.361 1.00 98.25 107 THR A O 1
ATOM 855 N N . VAL A 1 108 ? -13.645 0.227 9.231 1.00 98.06 108 VAL A N 1
ATOM 856 C CA . VAL A 1 108 ? -13.468 1.468 9.999 1.00 98.06 108 VAL A CA 1
ATOM 857 C C . VAL A 1 108 ? -14.667 2.405 9.825 1.00 98.06 108 VAL A C 1
ATOM 859 O O . VAL A 1 108 ? -15.109 3.029 10.792 1.00 98.06 108 VAL A O 1
ATOM 862 N N . TRP A 1 109 ? -15.221 2.508 8.617 1.00 97.44 109 TRP A N 1
ATOM 863 C CA . TRP A 1 109 ? -16.301 3.447 8.330 1.00 97.44 109 TRP A CA 1
ATOM 864 C C . TRP A 1 109 ? -17.620 3.052 8.990 1.00 97.44 109 TRP A C 1
ATOM 866 O O . TRP A 1 109 ? -18.274 3.906 9.596 1.00 97.44 109 TRP A O 1
ATOM 876 N N . PHE A 1 110 ? -17.972 1.766 8.911 1.00 97.44 110 PHE A N 1
ATOM 877 C CA . PHE A 1 110 ? -19.244 1.235 9.403 1.00 97.44 110 PHE A CA 1
ATOM 878 C C . PHE A 1 110 ? -19.197 0.741 10.847 1.00 97.44 110 PHE A C 1
ATOM 880 O O . PHE A 1 110 ? -20.217 0.775 11.531 1.00 97.44 110 PHE A O 1
ATOM 887 N N . LYS A 1 111 ? -18.042 0.265 11.327 1.00 96.81 111 LYS A N 1
ATOM 888 C CA . LYS A 1 111 ? -17.896 -0.306 12.676 1.00 96.81 111 LYS A CA 1
ATOM 889 C C . LYS A 1 111 ? -16.959 0.487 13.582 1.00 96.81 111 LYS A C 1
ATOM 891 O O . LYS A 1 111 ? -16.751 0.077 14.718 1.00 96.81 111 LYS A O 1
ATOM 896 N N . GLY A 1 112 ? -16.443 1.631 13.127 1.00 93.31 112 GLY A N 1
ATOM 897 C CA . GLY A 1 112 ? -15.477 2.452 13.864 1.00 93.31 112 GLY A CA 1
ATOM 898 C C . GLY A 1 112 ? -15.879 2.770 15.306 1.00 93.31 112 GLY A C 1
ATOM 899 O O . GLY A 1 112 ? -15.054 2.641 16.205 1.00 93.31 112 GLY A O 1
ATOM 900 N N . ASN A 1 113 ? -17.151 3.105 15.544 1.00 94.00 113 ASN A N 1
ATOM 901 C CA . ASN A 1 113 ? -17.656 3.433 16.884 1.00 94.00 113 ASN A CA 1
ATOM 902 C C . ASN A 1 113 ? -17.661 2.220 17.832 1.00 94.00 113 ASN A C 1
ATOM 904 O O . ASN A 1 113 ? -17.480 2.379 19.033 1.00 94.00 113 ASN A O 1
ATOM 908 N N . ASN A 1 114 ? -17.794 1.006 17.296 1.00 94.12 114 ASN A N 1
ATOM 909 C CA . ASN A 1 114 ? -17.839 -0.233 18.070 1.00 94.12 114 ASN A CA 1
ATOM 910 C C . ASN A 1 114 ? -16.434 -0.783 18.377 1.00 94.12 114 ASN A C 1
ATOM 912 O O . ASN A 1 114 ? -16.308 -1.704 19.180 1.00 94.12 114 ASN A O 1
ATOM 916 N N . LEU A 1 115 ? -15.370 -0.254 17.753 1.00 94.62 115 LEU A N 1
ATOM 917 C CA . LEU A 1 115 ? -14.000 -0.768 17.910 1.00 94.62 115 LEU A CA 1
ATOM 918 C C . LEU A 1 115 ? -13.434 -0.579 19.324 1.00 94.62 115 LEU A C 1
ATOM 920 O O . LEU A 1 115 ? -12.562 -1.341 19.736 1.00 94.62 115 LEU A O 1
ATOM 924 N N . GLN A 1 116 ? -13.902 0.432 20.060 1.00 94.25 116 GLN A N 1
ATOM 925 C CA . GLN A 1 116 ? -13.446 0.697 21.428 1.00 94.25 116 GLN A CA 1
ATOM 926 C C . GLN A 1 116 ? -13.936 -0.384 22.405 1.00 94.25 116 GLN A C 1
ATOM 928 O O . GLN A 1 116 ? -13.198 -0.795 23.302 1.00 94.25 116 GLN A O 1
ATOM 933 N N . GLU A 1 117 ? -15.164 -0.858 22.205 1.00 94.50 117 GLU A N 1
ATOM 934 C CA . GLU A 1 117 ? -15.848 -1.814 23.080 1.00 94.50 117 GLU A CA 1
ATOM 935 C C . GLU A 1 117 ? -15.617 -3.263 22.623 1.00 94.50 117 GLU A C 1
ATOM 937 O O . GLU A 1 117 ? -15.405 -4.162 23.436 1.00 94.50 117 GLU A O 1
ATOM 942 N N . ASN A 1 118 ? -15.581 -3.500 21.308 1.00 96.44 118 ASN A N 1
ATOM 943 C CA . ASN A 1 118 ? -15.432 -4.827 20.721 1.00 96.44 118 ASN A CA 1
ATOM 944 C C . ASN A 1 118 ? -13.955 -5.160 20.444 1.00 96.44 118 ASN A C 1
ATOM 946 O O . ASN A 1 118 ? -13.437 -4.974 19.338 1.00 96.44 118 ASN A O 1
ATOM 950 N N . ARG A 1 119 ? -13.271 -5.693 21.466 1.00 94.50 119 ARG A N 1
ATOM 951 C CA . ARG A 1 119 ? -11.862 -6.118 21.365 1.00 94.50 119 ARG A CA 1
ATOM 952 C C . ARG A 1 119 ? -11.610 -7.178 20.281 1.00 94.50 119 ARG A C 1
ATOM 954 O O . ARG A 1 119 ? -10.630 -7.003 19.556 1.00 94.50 119 ARG A O 1
ATOM 961 N N . PRO A 1 120 ? -12.435 -8.237 20.124 1.00 97.31 120 PRO A N 1
ATOM 962 C CA . PRO A 1 120 ? -12.245 -9.209 19.046 1.00 97.31 120 PRO A CA 1
ATOM 963 C C . PRO A 1 120 ? -12.233 -8.569 17.654 1.00 97.31 120 PRO A C 1
ATOM 965 O O . PRO A 1 120 ? -11.302 -8.803 16.885 1.00 97.31 120 PRO A O 1
ATOM 968 N N . LEU A 1 121 ? -13.205 -7.698 17.357 1.00 96.75 121 LEU A N 1
ATOM 969 C CA . LEU A 1 121 ? -13.274 -6.989 16.078 1.00 96.75 121 LEU A CA 1
ATOM 970 C C . LEU A 1 121 ? -12.050 -6.097 15.862 1.00 96.75 121 LEU A C 1
ATOM 972 O O . LEU A 1 121 ? -11.468 -6.093 14.779 1.00 96.75 121 LEU A O 1
ATOM 976 N N . ARG A 1 122 ? -11.637 -5.358 16.898 1.00 97.19 122 ARG A N 1
ATOM 977 C CA . ARG A 1 122 ? -10.452 -4.499 16.835 1.00 97.19 122 ARG A CA 1
ATOM 978 C C . ARG A 1 122 ? -9.182 -5.291 16.546 1.00 97.19 122 ARG A C 1
ATOM 980 O O . ARG A 1 122 ? -8.386 -4.860 15.720 1.00 97.19 122 ARG A O 1
ATOM 987 N N . ASN A 1 123 ? -8.997 -6.433 17.202 1.00 97.38 123 ASN A N 1
ATOM 988 C CA . ASN A 1 123 ? -7.818 -7.274 17.011 1.00 97.38 123 ASN A CA 1
ATOM 989 C C . ASN A 1 123 ? -7.807 -7.915 15.617 1.00 97.38 123 ASN A C 1
ATOM 991 O O . ASN A 1 123 ? -6.764 -7.928 14.969 1.00 97.38 123 ASN A O 1
ATOM 995 N N . ALA A 1 124 ? -8.962 -8.382 15.131 1.00 98.06 124 ALA A N 1
ATOM 996 C CA . ALA A 1 124 ? -9.095 -8.895 13.770 1.00 98.06 124 ALA A CA 1
ATOM 997 C C . ALA A 1 124 ? -8.770 -7.809 12.731 1.00 98.06 124 ALA A C 1
ATOM 999 O O . ALA A 1 124 ? -7.966 -8.036 11.830 1.00 98.06 124 ALA A O 1
ATOM 1000 N N . LEU A 1 125 ? -9.317 -6.601 12.901 1.00 98.38 125 LEU A N 1
ATOM 1001 C CA . LEU A 1 125 ? -9.007 -5.464 12.037 1.00 98.38 125 LEU A CA 1
ATOM 1002 C C . LEU A 1 125 ? -7.516 -5.099 12.098 1.00 98.38 125 LEU A C 1
ATOM 1004 O O . LEU A 1 125 ? -6.901 -4.898 11.056 1.00 98.38 125 LEU A O 1
ATOM 1008 N N . ALA A 1 126 ? -6.915 -5.059 13.290 1.00 98.44 126 ALA A N 1
ATOM 1009 C CA . ALA A 1 126 ? -5.491 -4.773 13.458 1.00 98.44 126 ALA A CA 1
ATOM 1010 C C . ALA A 1 126 ? -4.604 -5.815 12.762 1.00 98.44 126 ALA A C 1
ATOM 1012 O O . ALA A 1 126 ? -3.616 -5.440 12.135 1.00 98.44 126 ALA A O 1
ATOM 1013 N N . LEU A 1 127 ? -4.975 -7.099 12.804 1.00 98.56 127 LEU A N 1
ATOM 1014 C CA . LEU A 1 127 ? -4.271 -8.157 12.079 1.00 98.56 127 LEU A CA 1
ATOM 1015 C C . LEU A 1 127 ? -4.348 -7.947 10.560 1.00 98.56 127 LEU A C 1
ATOM 1017 O O . LEU A 1 127 ? -3.325 -8.026 9.884 1.00 98.56 127 LEU A O 1
ATOM 1021 N N . VAL A 1 128 ? -5.527 -7.617 10.024 1.00 98.56 128 VAL A N 1
ATOM 1022 C CA . VAL A 1 128 ? -5.694 -7.324 8.588 1.00 98.56 128 VAL A CA 1
ATOM 1023 C C . VAL A 1 128 ? -4.874 -6.096 8.175 1.00 98.56 128 VAL A C 1
ATOM 1025 O O . VAL A 1 128 ? -4.201 -6.124 7.143 1.00 98.56 128 VAL A O 1
ATOM 1028 N N . VAL A 1 129 ? -4.863 -5.035 8.992 1.00 98.69 129 VAL A N 1
ATOM 1029 C CA . VAL A 1 129 ? -4.029 -3.843 8.756 1.00 98.69 129 VAL A CA 1
ATOM 1030 C C . VAL A 1 129 ? -2.540 -4.193 8.801 1.00 98.69 129 VAL A C 1
ATOM 1032 O O . VAL A 1 129 ? -1.790 -3.744 7.938 1.00 98.69 129 VAL A O 1
ATOM 1035 N N . LEU A 1 130 ? -2.103 -5.017 9.757 1.00 98.69 130 LEU A N 1
ATOM 1036 C CA . LEU A 1 130 ? -0.711 -5.454 9.868 1.00 98.69 130 LEU A CA 1
ATOM 1037 C C . LEU A 1 130 ? -0.273 -6.274 8.647 1.00 98.69 130 LEU A C 1
ATOM 1039 O O . LEU A 1 130 ? 0.784 -6.002 8.085 1.00 98.69 130 LEU A O 1
ATOM 1043 N N . ILE A 1 131 ? -1.090 -7.231 8.201 1.00 98.44 131 ILE A N 1
ATOM 1044 C CA . ILE A 1 131 ? -0.824 -8.015 6.985 1.00 98.44 131 ILE A CA 1
ATOM 1045 C C . ILE A 1 131 ? -0.718 -7.084 5.771 1.00 98.44 131 ILE A C 1
ATOM 1047 O O . ILE A 1 131 ? 0.238 -7.175 5.004 1.00 98.44 131 ILE A O 1
ATOM 1051 N N . THR A 1 132 ? -1.651 -6.137 5.635 1.00 98.50 132 THR A N 1
ATOM 1052 C CA . THR A 1 132 ? -1.637 -5.135 4.556 1.00 98.50 132 THR A CA 1
ATOM 1053 C C . THR A 1 132 ? -0.354 -4.302 4.587 1.00 98.50 132 THR A C 1
ATOM 1055 O O . THR A 1 132 ? 0.280 -4.096 3.552 1.00 98.50 132 THR A O 1
ATOM 1058 N N . LEU A 1 133 ? 0.076 -3.872 5.778 1.00 98.56 133 LEU A N 1
ATOM 1059 C CA . LEU A 1 133 ? 1.309 -3.117 5.969 1.00 98.56 133 LEU A CA 1
ATOM 1060 C C . LEU A 1 133 ? 2.537 -3.936 5.547 1.00 98.56 133 LEU A C 1
ATOM 1062 O O . LEU A 1 133 ? 3.332 -3.447 4.746 1.00 98.56 133 LEU A O 1
ATOM 1066 N N . ILE A 1 134 ? 2.662 -5.181 6.016 1.00 98.38 134 ILE A N 1
ATOM 1067 C CA . ILE A 1 134 ? 3.773 -6.081 5.663 1.00 98.38 134 ILE A CA 1
ATOM 1068 C C . ILE A 1 134 ? 3.836 -6.289 4.148 1.00 98.38 134 ILE A C 1
ATOM 1070 O O . ILE A 1 134 ? 4.899 -6.120 3.551 1.00 98.38 134 ILE A O 1
ATOM 1074 N N . ILE A 1 135 ? 2.697 -6.582 3.513 1.00 97.94 135 ILE A N 1
ATOM 1075 C CA . ILE A 1 135 ? 2.617 -6.742 2.057 1.00 97.94 135 ILE A CA 1
ATOM 1076 C C . ILE A 1 135 ? 3.072 -5.460 1.352 1.00 97.94 135 ILE A C 1
ATOM 1078 O O . ILE A 1 135 ? 3.865 -5.521 0.414 1.00 97.94 135 ILE A O 1
ATOM 1082 N N . SER A 1 136 ? 2.613 -4.290 1.802 1.00 97.94 136 SER A N 1
ATOM 1083 C CA . SER A 1 136 ? 2.970 -3.016 1.170 1.00 97.94 136 SER A CA 1
ATOM 1084 C C . SER A 1 136 ? 4.460 -2.677 1.294 1.00 97.94 136 SER A C 1
ATOM 1086 O O . SER A 1 136 ? 5.066 -2.217 0.326 1.00 97.94 136 SER A O 1
ATOM 1088 N N . VAL A 1 137 ? 5.080 -2.982 2.438 1.00 98.25 137 VAL A N 1
ATOM 1089 C CA . VAL A 1 137 ? 6.531 -2.847 2.632 1.00 98.25 137 VAL A CA 1
ATOM 1090 C C . VAL A 1 137 ? 7.281 -3.818 1.721 1.00 98.25 137 VAL A C 1
ATOM 1092 O O . VAL A 1 137 ? 8.224 -3.410 1.043 1.00 98.25 137 VAL A O 1
ATOM 1095 N N . PHE A 1 138 ? 6.833 -5.073 1.629 1.00 97.44 138 PHE A N 1
ATOM 1096 C CA . PHE A 1 138 ? 7.407 -6.056 0.710 1.00 97.44 138 PHE A CA 1
ATOM 1097 C C . PHE A 1 138 ? 7.324 -5.592 -0.757 1.00 97.44 138 PHE A C 1
ATOM 1099 O O . PHE A 1 138 ? 8.313 -5.687 -1.484 1.00 97.44 138 PHE A O 1
ATOM 1106 N N . MET A 1 139 ? 6.201 -5.000 -1.191 1.00 96.62 139 MET A N 1
ATOM 1107 C CA . MET A 1 139 ? 6.072 -4.430 -2.541 1.00 96.62 139 MET A CA 1
ATOM 1108 C C . MET A 1 139 ? 7.106 -3.329 -2.811 1.00 96.62 139 MET A C 1
ATOM 1110 O O . MET A 1 139 ? 7.718 -3.317 -3.888 1.00 96.62 139 MET A O 1
ATOM 1114 N N . ALA A 1 140 ? 7.303 -2.420 -1.850 1.00 96.62 140 ALA A N 1
ATOM 1115 C CA . ALA A 1 140 ? 8.259 -1.322 -1.967 1.00 96.62 140 ALA A CA 1
ATOM 1116 C C . ALA A 1 140 ? 9.702 -1.837 -2.033 1.00 96.62 140 ALA A C 1
ATOM 1118 O O . ALA A 1 140 ? 10.427 -1.507 -2.972 1.00 96.62 140 ALA A O 1
ATOM 1119 N N . LEU A 1 141 ? 10.092 -2.715 -1.103 1.00 97.06 141 LEU A N 1
ATOM 1120 C CA . LEU A 1 141 ? 11.426 -3.323 -1.077 1.00 97.06 141 LEU A CA 1
ATOM 1121 C C . LEU A 1 141 ? 11.709 -4.128 -2.346 1.00 97.06 141 LEU A C 1
ATOM 1123 O O . LEU A 1 141 ? 12.762 -3.967 -2.958 1.00 97.06 141 LEU A O 1
ATOM 1127 N N . GLY A 1 142 ? 10.746 -4.927 -2.808 1.00 95.94 142 GLY A N 1
ATOM 1128 C CA . GLY A 1 142 ? 10.896 -5.636 -4.070 1.00 95.94 142 GLY A CA 1
ATOM 1129 C C . GLY A 1 142 ? 11.084 -4.671 -5.243 1.00 95.94 142 GLY A C 1
ATOM 1130 O O . GLY A 1 142 ? 11.913 -4.917 -6.109 1.00 95.94 142 GLY A O 1
ATOM 1131 N N . GLY A 1 143 ? 10.390 -3.525 -5.252 1.00 94.06 143 GLY A N 1
ATOM 1132 C CA . GLY A 1 143 ? 10.578 -2.485 -6.273 1.00 94.06 143 GLY A CA 1
ATOM 1133 C C . GLY A 1 143 ? 12.009 -1.940 -6.331 1.00 94.06 143 GLY A C 1
ATOM 1134 O O . GLY A 1 143 ? 12.527 -1.715 -7.426 1.00 94.06 143 GLY A O 1
ATOM 1135 N N . VAL A 1 144 ? 12.661 -1.795 -5.174 1.00 95.25 144 VAL A N 1
ATOM 1136 C CA . VAL A 1 144 ? 14.079 -1.411 -5.081 1.00 95.25 144 VAL A CA 1
ATOM 1137 C C . VAL A 1 144 ? 14.976 -2.490 -5.684 1.00 95.25 144 VAL A C 1
ATOM 1139 O O . VAL A 1 144 ? 15.817 -2.161 -6.516 1.00 95.25 144 VAL A O 1
ATOM 1142 N N . ILE A 1 145 ? 14.759 -3.764 -5.332 1.00 95.81 145 ILE A N 1
ATOM 1143 C CA . ILE A 1 145 ? 15.533 -4.898 -5.872 1.00 95.81 145 ILE A CA 1
ATOM 1144 C C . ILE A 1 145 ? 15.438 -4.923 -7.402 1.00 95.81 145 ILE A C 1
ATOM 1146 O O . ILE A 1 145 ? 16.455 -4.922 -8.086 1.00 95.81 145 ILE A O 1
ATOM 1150 N N . ILE A 1 146 ? 14.221 -4.852 -7.940 1.00 94.06 146 ILE A N 1
ATOM 1151 C CA . ILE A 1 146 ? 13.948 -4.899 -9.383 1.00 94.06 146 ILE A CA 1
ATOM 1152 C C . ILE A 1 146 ? 14.607 -3.728 -10.115 1.00 94.06 146 ILE A C 1
ATOM 1154 O O . ILE A 1 146 ? 15.223 -3.912 -11.163 1.00 94.06 146 ILE A O 1
ATOM 1158 N N . SER A 1 147 ? 14.493 -2.521 -9.557 1.00 91.56 147 SER A N 1
ATOM 1159 C CA . SER A 1 147 ? 15.099 -1.322 -10.144 1.00 91.56 147 SER A CA 1
ATOM 1160 C C . SER A 1 147 ? 16.625 -1.376 -10.105 1.00 91.56 147 SER A C 1
ATOM 1162 O O . SER A 1 147 ? 17.268 -0.878 -11.024 1.00 91.56 147 SER A O 1
ATOM 1164 N N . GLY A 1 148 ? 17.201 -1.971 -9.056 1.00 91.38 148 GLY A N 1
ATOM 1165 C CA . GLY A 1 148 ? 18.638 -2.214 -8.947 1.00 91.38 148 GLY A CA 1
ATOM 1166 C C . GLY A 1 148 ? 19.125 -3.217 -9.990 1.00 91.38 148 GLY A C 1
ATOM 1167 O O . GLY A 1 148 ? 20.094 -2.942 -10.688 1.00 91.38 148 GLY A O 1
ATOM 1168 N N . SER A 1 149 ? 18.409 -4.330 -10.168 1.00 91.19 149 SER A N 1
ATOM 1169 C CA . SER A 1 149 ? 18.747 -5.356 -11.163 1.00 91.19 149 SER A CA 1
ATOM 1170 C C . SER A 1 149 ? 18.636 -4.878 -12.611 1.00 91.19 149 SER A C 1
ATOM 1172 O O . SER A 1 149 ? 19.282 -5.453 -13.471 1.00 91.19 149 SER A O 1
ATOM 1174 N N . ALA A 1 150 ? 17.848 -3.839 -12.893 1.00 88.31 150 ALA A N 1
ATOM 1175 C CA . ALA A 1 150 ? 17.748 -3.251 -14.231 1.00 88.31 150 ALA A CA 1
ATOM 1176 C C . ALA A 1 150 ? 18.882 -2.261 -14.571 1.00 88.31 150 ALA A C 1
ATOM 1178 O O . ALA A 1 150 ? 18.911 -1.736 -15.682 1.00 88.31 150 ALA A O 1
ATOM 1179 N N . ARG A 1 151 ? 19.757 -1.927 -13.610 1.00 82.00 151 ARG A N 1
ATOM 1180 C CA . ARG A 1 151 ? 20.846 -0.939 -13.765 1.00 82.00 151 ARG A CA 1
ATOM 1181 C C . ARG A 1 151 ? 22.249 -1.554 -13.732 1.00 82.00 151 ARG A C 1
ATOM 1183 O O . ARG A 1 151 ? 23.209 -0.815 -13.937 1.00 82.00 151 ARG A O 1
ATOM 1190 N N . LEU A 1 152 ? 22.348 -2.843 -13.409 1.00 62.59 152 LEU A N 1
ATOM 1191 C CA . LEU A 1 152 ? 23.581 -3.633 -13.356 1.00 62.59 152 LEU A CA 1
ATOM 1192 C C . LEU A 1 152 ? 23.718 -4.444 -14.640 1.00 62.59 152 LEU A C 1
ATOM 1194 O O . LEU A 1 152 ? 24.860 -4.544 -15.128 1.00 62.59 152 LEU A O 1
#

pLDDT: mean 95.53, std 3.95, range [62.59, 98.81]

Organism: NCBI:txid1974527